Protein AF-A0A9K3I1Z9-F1 (afdb_monomer_lite)

Organism: Helianthus annuus (NCBI:txid4232)

pLDDT: mean 89.55, std 9.49, range [56.97, 97.31]

Radius of gyration: 12.41 Å; chains: 1; bounding box: 34×24×28 Å

Sequence (58 aa):
MSETPHAVLAIDVYNDKIKHLLEPDSIPWNGRIQFHRCKIKNDSRLEGLIKCSDLVFY

Foldseek 3Di:
DDDDPAAEEAEEQDCPVPVVLDDDCPHPCRVRYDYDNDDVVDGPCVVVVVVVDPDDDD

Secondary structure (DSSP, 8-state):
-PPP---EEEEES--TTTGGGTSSTTSTTTTTEEEEE--TTS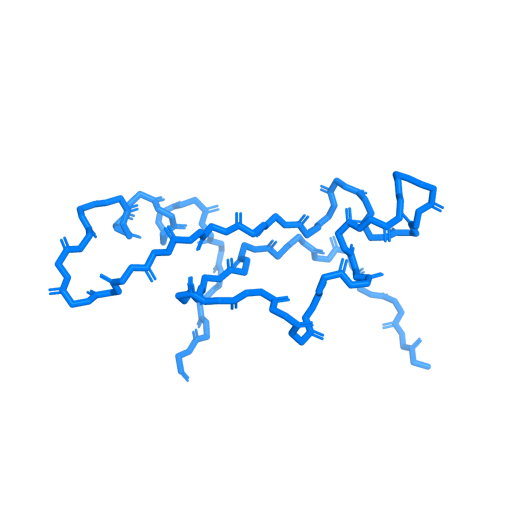-THHHHHHHT-S----

Structure (mmCIF, N/CA/C/O backbone):
data_AF-A0A9K3I1Z9-F1
#
_entry.id   AF-A0A9K3I1Z9-F1
#
loop_
_atom_site.group_PDB
_atom_site.id
_atom_site.type_symbol
_atom_site.label_atom_id
_atom_site.label_alt_id
_atom_site.label_comp_id
_atom_site.label_asym_id
_atom_site.label_entity_id
_atom_site.label_seq_id
_atom_site.pdbx_PDB_ins_code
_atom_site.Cartn_x
_atom_site.Cartn_y
_atom_site.Cartn_z
_atom_site.occupancy
_atom_site.B_iso_or_equiv
_atom_site.auth_seq_id
_atom_site.auth_comp_id
_atom_site.auth_asym_id
_atom_site.auth_atom_id
_atom_site.pdbx_PDB_model_num
ATOM 1 N N . MET A 1 1 ? 23.248 -4.818 1.670 1.00 56.97 1 MET A N 1
ATOM 2 C CA . MET A 1 1 ? 21.930 -4.420 2.208 1.00 56.97 1 MET A CA 1
ATOM 3 C C . MET A 1 1 ? 20.987 -5.566 1.873 1.00 56.97 1 MET A C 1
ATOM 5 O O . MET A 1 1 ? 20.930 -5.912 0.702 1.00 56.97 1 MET A O 1
ATOM 9 N N . SER A 1 2 ? 20.408 -6.266 2.854 1.00 68.50 2 SER A N 1
ATOM 10 C CA . SER A 1 2 ? 19.539 -7.418 2.564 1.00 68.50 2 SER A CA 1
ATOM 11 C C . SER A 1 2 ? 18.229 -6.918 1.968 1.00 68.50 2 SER A C 1
ATOM 13 O O . SER A 1 2 ? 17.539 -6.122 2.608 1.00 68.50 2 SER A O 1
ATOM 15 N N . GLU A 1 3 ? 17.893 -7.359 0.762 1.00 72.62 3 GLU A N 1
ATOM 16 C CA . GLU A 1 3 ? 16.576 -7.094 0.194 1.00 72.62 3 GLU A CA 1
ATOM 17 C C . GLU A 1 3 ? 15.515 -7.750 1.077 1.00 72.62 3 GLU A C 1
ATOM 19 O O . GLU A 1 3 ? 15.631 -8.914 1.462 1.00 72.62 3 GLU A O 1
ATOM 24 N N . THR A 1 4 ? 14.496 -6.983 1.442 1.00 83.31 4 THR A N 1
ATOM 25 C CA . THR A 1 4 ? 13.346 -7.502 2.180 1.00 83.31 4 THR A CA 1
ATOM 26 C C . THR A 1 4 ? 12.201 -7.750 1.202 1.00 83.31 4 THR A C 1
ATOM 28 O O . THR A 1 4 ? 12.186 -7.124 0.141 1.00 83.31 4 THR A O 1
ATOM 31 N N . PRO A 1 5 ? 11.230 -8.622 1.520 1.00 87.50 5 PRO A N 1
ATOM 32 C CA . PRO A 1 5 ? 10.055 -8.866 0.680 1.00 87.50 5 PRO A CA 1
ATOM 33 C C . PRO A 1 5 ? 8.855 -7.947 0.994 1.00 87.50 5 PRO A C 1
ATOM 35 O O . PRO A 1 5 ? 7.774 -8.156 0.455 1.00 87.50 5 PRO A O 1
ATOM 38 N N . HIS A 1 6 ? 9.002 -6.931 1.854 1.00 92.06 6 HIS A N 1
ATOM 39 C CA . HIS A 1 6 ? 7.873 -6.114 2.325 1.00 92.06 6 HIS A CA 1
ATOM 40 C C . HIS A 1 6 ? 7.221 -5.254 1.229 1.00 92.06 6 HIS A C 1
ATOM 42 O O . HIS A 1 6 ? 7.908 -4.719 0.353 1.00 92.06 6 HIS A O 1
ATOM 48 N N . ALA A 1 7 ? 5.902 -5.078 1.320 1.00 93.12 7 ALA A N 1
ATOM 49 C CA . ALA A 1 7 ? 5.162 -4.059 0.581 1.00 93.12 7 ALA A CA 1
ATOM 50 C C . ALA A 1 7 ? 4.984 -2.804 1.453 1.00 93.12 7 ALA A C 1
ATOM 52 O O . ALA A 1 7 ? 4.922 -2.899 2.678 1.00 93.12 7 ALA A O 1
ATOM 53 N N . VAL A 1 8 ? 4.926 -1.628 0.827 1.00 94.81 8 VAL A N 1
ATOM 54 C CA . VAL A 1 8 ? 4.87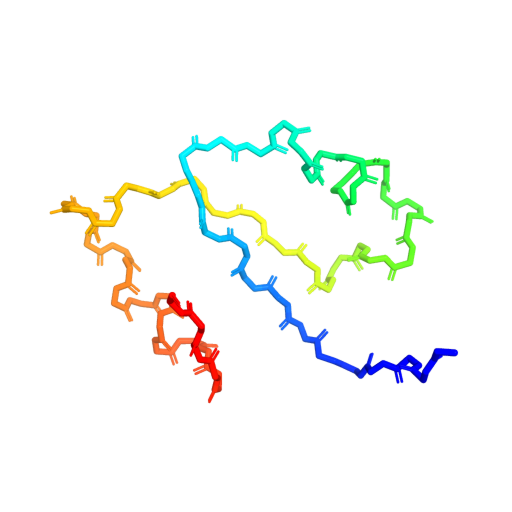7 -0.329 1.506 1.00 94.81 8 VAL A CA 1
ATOM 55 C C . VAL A 1 8 ? 3.684 0.478 1.008 1.00 94.81 8 VAL A C 1
ATOM 57 O O . VAL A 1 8 ? 3.591 0.801 -0.176 1.00 94.81 8 VAL A O 1
ATOM 60 N N . LEU A 1 9 ? 2.814 0.876 1.936 1.00 95.81 9 LEU A N 1
ATOM 61 C CA . LEU A 1 9 ? 1.818 1.923 1.720 1.00 95.81 9 LEU A CA 1
ATOM 62 C C . LEU A 1 9 ? 2.403 3.249 2.222 1.00 95.81 9 LEU A C 1
ATOM 64 O O . LEU A 1 9 ? 2.437 3.514 3.422 1.00 95.81 9 LEU A O 1
ATOM 68 N N . ALA A 1 10 ? 2.912 4.074 1.309 1.00 95.69 10 ALA A N 1
ATOM 69 C CA . ALA A 1 10 ? 3.474 5.380 1.628 1.00 95.69 10 ALA A CA 1
ATOM 70 C C . ALA A 1 10 ? 2.350 6.417 1.771 1.00 95.69 10 ALA A C 1
ATOM 72 O O . ALA A 1 10 ? 1.638 6.707 0.809 1.00 95.69 1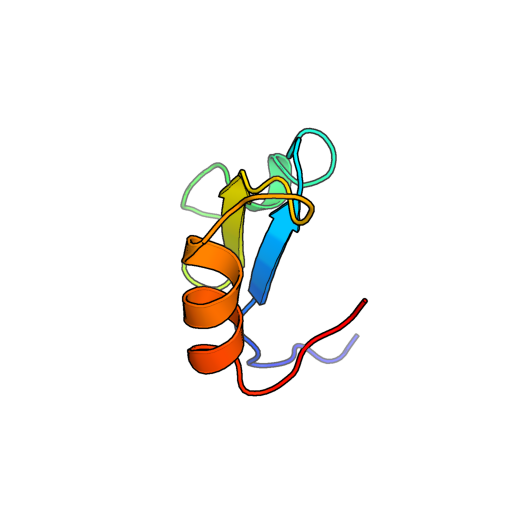0 ALA A O 1
ATOM 73 N N . ILE A 1 11 ? 2.202 6.984 2.969 1.00 96.00 11 ILE A N 1
ATOM 74 C CA . ILE A 1 11 ? 1.138 7.934 3.314 1.00 96.00 11 ILE A CA 1
ATOM 75 C C . ILE A 1 11 ? 1.766 9.299 3.597 1.00 96.00 11 ILE A C 1
ATOM 77 O O . ILE A 1 11 ? 2.471 9.463 4.586 1.00 96.00 11 ILE A O 1
ATOM 81 N N . ASP A 1 12 ? 1.495 10.286 2.744 1.00 95.94 12 ASP A N 1
ATOM 82 C CA . ASP A 1 12 ? 1.912 11.677 2.964 1.00 95.94 12 ASP A CA 1
ATOM 83 C C . ASP A 1 12 ? 0.998 12.639 2.175 1.00 95.94 12 ASP A C 1
ATOM 85 O O . ASP A 1 12 ? 0.162 12.233 1.364 1.00 95.94 12 ASP A O 1
ATOM 89 N N . VAL A 1 13 ? 1.145 13.944 2.390 1.00 96.19 13 VAL A N 1
ATOM 90 C CA . VAL A 1 13 ? 0.470 15.007 1.638 1.00 96.19 13 VAL A CA 1
ATOM 91 C C . VAL A 1 13 ? 1.165 15.265 0.294 1.00 96.19 13 VAL A C 1
ATOM 93 O O . VAL A 1 13 ? 0.515 15.719 -0.652 1.00 96.19 13 VAL A O 1
ATOM 96 N N . TYR A 1 14 ? 2.456 14.952 0.174 1.00 96.75 14 TYR A N 1
ATOM 97 C CA . TYR A 1 14 ? 3.254 15.137 -1.042 1.00 96.75 14 TYR A CA 1
ATOM 98 C C . TYR A 1 14 ? 4.216 13.964 -1.260 1.00 96.75 14 TYR A C 1
ATOM 100 O O . TYR A 1 14 ? 4.691 13.371 -0.299 1.00 96.75 14 TYR A O 1
ATOM 108 N N . ASN A 1 15 ? 4.527 13.637 -2.518 1.00 95.00 15 ASN A N 1
ATOM 109 C CA . ASN A 1 15 ? 5.407 12.518 -2.878 1.00 95.00 15 ASN A CA 1
ATOM 110 C C . ASN A 1 15 ? 6.728 12.947 -3.526 1.00 95.00 15 ASN A C 1
ATOM 112 O O . ASN A 1 15 ? 7.458 12.084 -4.008 1.00 95.00 15 ASN A O 1
ATOM 116 N N . ASP A 1 16 ? 7.068 14.239 -3.545 1.00 95.44 16 ASP A N 1
ATOM 117 C CA . ASP A 1 16 ? 8.202 14.761 -4.325 1.00 95.44 16 ASP A CA 1
ATOM 118 C C . ASP A 1 16 ? 9.521 14.036 -4.017 1.00 95.44 16 ASP A C 1
ATOM 120 O O . ASP A 1 16 ? 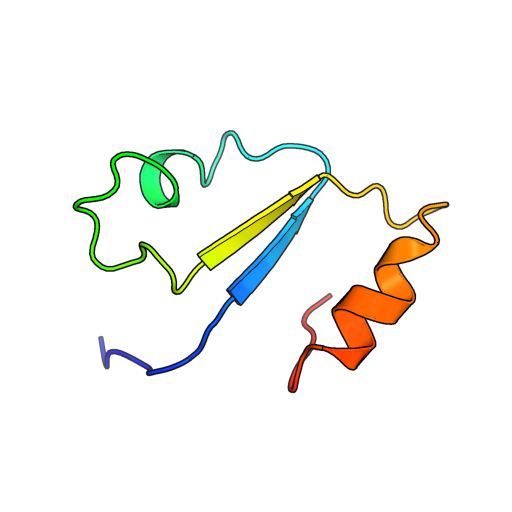10.310 13.742 -4.913 1.00 95.44 16 ASP A O 1
ATOM 124 N N . LYS A 1 17 ? 9.730 13.666 -2.747 1.00 94.56 17 LYS A N 1
ATOM 125 C CA . LYS A 1 17 ? 10.932 12.955 -2.291 1.00 94.56 17 LYS A CA 1
ATOM 126 C C . LYS A 1 17 ? 10.997 11.495 -2.734 1.00 94.56 17 LYS A C 1
ATOM 128 O O . LYS A 1 17 ? 12.094 10.962 -2.838 1.00 94.56 17 LYS A O 1
ATOM 133 N N . ILE A 1 18 ? 9.857 10.853 -2.984 1.00 92.69 18 ILE A N 1
ATOM 134 C CA . ILE A 1 18 ? 9.773 9.426 -3.334 1.00 92.69 18 ILE A CA 1
ATOM 135 C C . ILE A 1 18 ? 9.289 9.192 -4.765 1.00 92.69 18 ILE A C 1
ATOM 137 O O . ILE A 1 18 ? 9.143 8.047 -5.173 1.00 92.69 18 ILE A O 1
ATOM 141 N N . LYS A 1 19 ? 9.052 10.249 -5.551 1.00 91.25 19 LYS A N 1
ATOM 142 C CA . LYS A 1 19 ? 8.516 10.142 -6.915 1.00 91.25 19 LYS A CA 1
ATOM 143 C C . LYS A 1 19 ? 9.348 9.216 -7.809 1.00 91.25 19 LYS A C 1
ATOM 145 O O . LYS A 1 19 ? 8.793 8.422 -8.555 1.00 91.25 19 LYS A O 1
ATOM 150 N N . HIS A 1 20 ? 10.670 9.261 -7.663 1.00 88.12 20 HIS A N 1
ATOM 151 C CA . HIS A 1 20 ? 11.615 8.405 -8.387 1.00 88.12 20 HIS A CA 1
ATOM 152 C C . HIS A 1 20 ? 11.518 6.908 -8.037 1.00 88.12 20 HIS A C 1
ATOM 154 O O . HIS A 1 20 ? 12.142 6.090 -8.702 1.00 88.12 20 HIS A O 1
ATOM 160 N N . LEU A 1 21 ? 10.781 6.544 -6.982 1.00 89.38 21 LEU A N 1
ATOM 161 C CA . LEU A 1 21 ? 10.474 5.156 -6.621 1.00 89.38 21 LEU A CA 1
ATOM 162 C C . LEU A 1 21 ? 9.137 4.686 -7.212 1.00 89.38 21 LEU A C 1
ATOM 164 O O . LEU A 1 21 ? 8.854 3.493 -7.175 1.00 89.38 21 LEU A O 1
ATOM 168 N N . LEU A 1 22 ? 8.319 5.616 -7.716 1.00 88.44 22 LEU A N 1
ATOM 169 C CA . LEU A 1 22 ? 6.982 5.362 -8.259 1.00 88.44 22 LEU A CA 1
ATOM 170 C C . LEU A 1 22 ? 6.974 5.300 -9.794 1.00 88.44 22 LEU A C 1
ATOM 172 O O . LEU A 1 22 ? 6.083 4.687 -10.365 1.00 88.44 22 LEU A O 1
ATOM 176 N N . GLU A 1 23 ? 7.938 5.941 -10.462 1.00 82.62 23 GLU A N 1
ATOM 177 C CA . GLU A 1 23 ? 7.998 6.068 -11.924 1.00 82.62 23 GLU A CA 1
ATOM 178 C C . GLU A 1 23 ? 9.445 5.961 -12.427 1.00 82.62 23 GLU A C 1
ATOM 180 O O . GLU A 1 23 ? 10.317 6.618 -11.844 1.00 82.62 23 GLU A O 1
ATOM 185 N N . PRO A 1 24 ? 9.729 5.244 -13.536 1.00 75.44 24 PRO A N 1
ATOM 186 C CA . PRO A 1 24 ? 8.810 4.491 -14.405 1.00 75.44 24 PRO A CA 1
ATOM 187 C C . PRO A 1 24 ? 8.529 3.047 -13.935 1.00 75.44 24 PRO A C 1
ATOM 189 O O . PRO A 1 24 ? 9.213 2.511 -13.072 1.00 75.44 24 PRO A O 1
ATOM 192 N N . ASP A 1 25 ? 7.564 2.367 -14.561 1.00 65.25 25 ASP A N 1
ATOM 193 C CA . ASP A 1 25 ? 7.118 1.007 -14.195 1.00 65.25 25 ASP A CA 1
ATOM 194 C C . ASP A 1 25 ? 8.211 -0.082 -14.201 1.00 65.25 25 ASP A C 1
ATOM 196 O O . ASP A 1 25 ? 8.008 -1.178 -13.678 1.00 65.25 25 ASP A O 1
ATOM 200 N N . SER A 1 26 ? 9.377 0.193 -14.789 1.00 65.88 26 SER A N 1
ATOM 201 C CA . SER A 1 26 ? 10.511 -0.732 -14.858 1.00 65.88 26 SER A CA 1
ATOM 202 C C . SER A 1 26 ? 11.383 -0.756 -13.595 1.00 65.88 26 SER A C 1
ATOM 204 O O . SER A 1 26 ? 12.432 -1.401 -13.594 1.00 65.88 26 SER A O 1
ATOM 206 N N . ILE A 1 27 ? 11.020 -0.021 -12.540 1.00 73.88 27 ILE A N 1
ATOM 207 C CA . ILE A 1 27 ? 11.798 0.021 -11.296 1.00 73.88 27 ILE A CA 1
ATOM 208 C C . ILE A 1 27 ? 11.504 -1.238 -10.456 1.00 73.88 27 ILE A C 1
ATOM 210 O O . ILE A 1 27 ? 10.343 -1.633 -10.353 1.00 73.88 27 ILE A O 1
ATOM 214 N N . PRO A 1 28 ? 12.501 -1.831 -9.766 1.00 78.75 28 PRO A N 1
ATOM 215 C CA . PRO A 1 28 ? 12.310 -2.993 -8.881 1.00 78.75 28 PRO A CA 1
ATOM 216 C C . PRO A 1 28 ? 11.239 -2.837 -7.786 1.00 78.75 28 PRO A C 1
ATOM 218 O O . PRO A 1 28 ? 10.792 -3.822 -7.201 1.00 78.75 28 PRO A O 1
ATOM 221 N N . TRP A 1 29 ? 10.849 -1.598 -7.484 1.00 80.44 29 TRP A N 1
ATOM 222 C CA . TRP A 1 29 ? 9.845 -1.254 -6.479 1.00 80.44 29 TRP A CA 1
ATOM 223 C C . TRP A 1 29 ? 8.422 -1.201 -7.034 1.00 80.44 29 TRP A C 1
ATOM 225 O O . TRP A 1 29 ? 7.478 -1.097 -6.247 1.00 80.44 29 TRP A O 1
ATOM 235 N N . ASN A 1 30 ? 8.250 -1.290 -8.356 1.00 78.25 30 ASN A N 1
ATOM 236 C CA . ASN A 1 30 ? 6.929 -1.272 -8.961 1.00 78.25 30 ASN A CA 1
ATOM 237 C C . ASN A 1 30 ? 6.075 -2.430 -8.417 1.00 78.25 30 ASN A C 1
ATOM 239 O O . ASN A 1 30 ? 6.544 -3.557 -8.260 1.00 78.25 30 ASN A O 1
ATOM 243 N N . GLY A 1 31 ? 4.833 -2.129 -8.044 1.00 80.50 31 GLY A N 1
ATOM 244 C CA . GLY A 1 31 ? 3.927 -3.063 -7.371 1.00 80.50 31 GLY A CA 1
ATOM 245 C C . GLY A 1 31 ? 4.234 -3.336 -5.890 1.00 80.50 31 GLY A C 1
ATOM 246 O O . GLY A 1 31 ? 3.387 -3.904 -5.204 1.00 80.50 31 GLY A O 1
ATOM 247 N N . ARG A 1 32 ? 5.392 -2.909 -5.364 1.00 89.38 32 ARG A N 1
ATOM 248 C CA . ARG A 1 32 ? 5.766 -3.075 -3.947 1.00 89.38 32 ARG A CA 1
ATOM 249 C C . ARG A 1 32 ? 5.562 -1.819 -3.114 1.00 89.38 32 ARG A C 1
ATOM 251 O O . ARG A 1 32 ? 5.313 -1.941 -1.920 1.00 89.38 32 ARG A O 1
ATOM 258 N N . ILE A 1 33 ? 5.664 -0.637 -3.715 1.00 92.31 33 ILE A N 1
ATOM 259 C CA . ILE A 1 33 ? 5.361 0.638 -3.060 1.00 92.31 33 ILE A CA 1
ATOM 260 C C . ILE A 1 33 ? 4.135 1.285 -3.704 1.00 92.31 33 ILE A C 1
ATOM 262 O O . ILE A 1 33 ? 4.034 1.373 -4.925 1.00 92.31 33 ILE A O 1
ATOM 266 N N . GLN A 1 34 ? 3.199 1.747 -2.878 1.00 93.44 34 GLN A N 1
ATOM 267 C CA . GLN A 1 34 ? 2.013 2.482 -3.313 1.00 93.44 34 GLN A CA 1
ATOM 268 C C . GLN A 1 34 ? 1.919 3.790 -2.539 1.00 93.44 34 GLN A C 1
ATOM 270 O O . GLN A 1 34 ? 2.023 3.797 -1.314 1.00 93.44 34 GLN A O 1
ATOM 275 N N . PHE A 1 35 ? 1.726 4.903 -3.245 1.00 94.88 35 PHE A N 1
ATOM 276 C CA . PHE A 1 35 ? 1.567 6.207 -2.611 1.00 94.88 35 PHE A CA 1
ATOM 277 C C . PHE A 1 35 ? 0.091 6.574 -2.453 1.00 94.88 35 PHE A C 1
ATOM 279 O O . PHE A 1 35 ? -0.654 6.653 -3.430 1.00 94.88 35 PHE A O 1
ATOM 286 N N . HIS A 1 36 ? -0.310 6.882 -1.223 1.00 95.50 36 HIS A N 1
ATOM 287 C CA . HIS A 1 36 ? -1.630 7.393 -0.890 1.00 95.50 36 HIS A CA 1
ATOM 288 C C . HIS A 1 36 ? -1.516 8.827 -0.391 1.00 95.50 36 HIS A C 1
ATOM 290 O O . HIS A 1 36 ? -1.089 9.087 0.735 1.00 95.50 36 HIS A O 1
ATOM 296 N N . ARG A 1 37 ? -1.979 9.770 -1.218 1.00 95.94 37 ARG A N 1
ATOM 297 C CA . ARG A 1 37 ? -2.115 11.161 -0.793 1.00 95.94 37 ARG A CA 1
ATOM 298 C C . ARG A 1 37 ? -3.210 11.270 0.26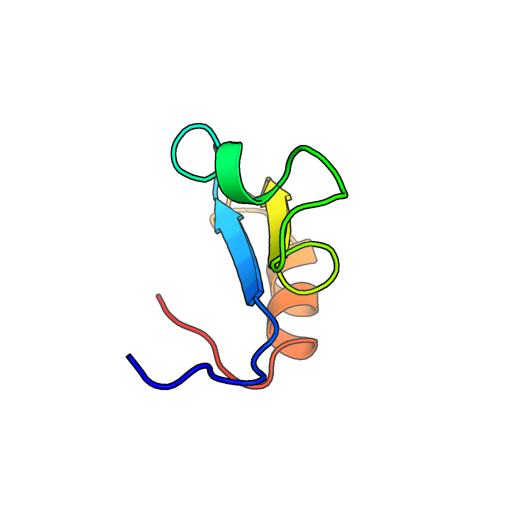4 1.00 95.94 37 ARG A C 1
ATOM 300 O O . ARG A 1 37 ? -4.397 11.147 -0.054 1.00 95.94 37 ARG A O 1
ATOM 307 N N . CYS A 1 38 ? -2.809 11.493 1.507 1.00 95.44 38 CYS A N 1
ATOM 308 C CA . CYS A 1 38 ? -3.699 11.433 2.658 1.00 95.44 38 CYS A CA 1
ATOM 309 C C . CYS A 1 38 ? -3.269 12.452 3.714 1.00 95.44 38 CYS A C 1
ATOM 311 O O . CYS A 1 38 ? -2.096 12.553 4.071 1.00 95.44 38 CYS A O 1
ATOM 313 N N . LYS A 1 39 ? -4.235 13.213 4.234 1.00 94.00 39 LYS A N 1
ATOM 314 C CA . LYS A 1 39 ? -4.010 14.143 5.342 1.00 94.00 39 LYS A CA 1
ATOM 315 C C . LYS A 1 39 ? -4.563 13.521 6.617 1.00 94.00 39 LYS A C 1
ATOM 317 O O . LYS A 1 39 ? -5.750 13.650 6.898 1.00 94.00 39 LYS A O 1
ATOM 322 N N . ILE A 1 40 ? -3.680 12.925 7.418 1.00 93.38 40 ILE A N 1
ATOM 323 C CA . ILE A 1 40 ? -4.041 12.100 8.587 1.00 93.38 40 ILE A CA 1
ATOM 324 C C . ILE A 1 40 ? -4.968 12.779 9.609 1.00 93.38 40 ILE A C 1
ATOM 326 O O . ILE A 1 40 ? -5.648 12.100 10.364 1.00 93.38 40 ILE A O 1
ATOM 330 N N . LYS A 1 41 ? -5.035 14.119 9.626 1.00 94.12 41 LYS A N 1
ATOM 331 C CA . LYS A 1 41 ? -5.898 14.875 10.546 1.00 94.12 41 LYS A CA 1
ATOM 332 C C . LYS A 1 41 ? -7.398 14.663 10.316 1.00 94.12 41 LYS A C 1
ATOM 334 O O . LYS A 1 41 ? -8.154 14.881 11.252 1.00 94.12 41 LYS A O 1
ATOM 339 N N . ASN A 1 42 ? -7.839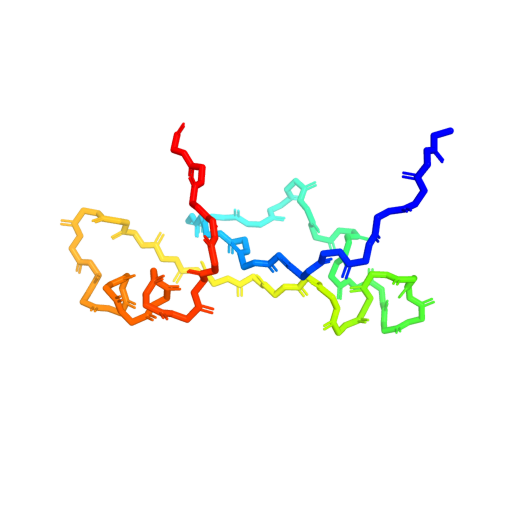 14.356 9.093 1.00 92.12 42 ASN A N 1
ATOM 340 C CA . ASN A 1 42 ? -9.273 14.284 8.780 1.00 92.12 42 ASN A CA 1
ATOM 341 C C . ASN A 1 42 ? -9.584 13.412 7.551 1.00 92.12 42 ASN A C 1
ATOM 343 O O . ASN A 1 42 ? -10.452 13.755 6.750 1.00 92.12 42 ASN A O 1
ATOM 347 N N . ASP A 1 43 ? -8.834 12.331 7.346 1.00 94.81 43 ASP A N 1
ATOM 348 C CA . ASP A 1 43 ? -9.052 11.425 6.215 1.00 94.81 43 ASP A CA 1
ATOM 349 C C . ASP A 1 43 ? -9.571 10.078 6.723 1.00 94.81 43 ASP A C 1
ATOM 351 O O . ASP A 1 43 ? -8.842 9.308 7.350 1.00 94.81 43 ASP A O 1
ATOM 355 N N . SER A 1 44 ? -10.847 9.797 6.455 1.00 94.94 44 SER A N 1
ATOM 356 C CA . SER A 1 44 ? -11.523 8.573 6.901 1.00 94.94 44 SER A CA 1
ATOM 357 C C . SER A 1 44 ? -10.933 7.300 6.293 1.00 94.94 44 SER A C 1
ATOM 359 O O . SER A 1 44 ? -11.109 6.216 6.844 1.00 94.94 44 SER A O 1
ATOM 361 N N . ARG A 1 45 ? -10.192 7.404 5.183 1.00 95.88 45 ARG A N 1
ATOM 362 C CA . ARG A 1 45 ? -9.548 6.251 4.539 1.00 95.88 45 ARG A CA 1
ATOM 363 C C . ARG A 1 45 ? -8.359 5.726 5.342 1.00 95.88 45 ARG A C 1
ATOM 365 O O . ARG A 1 45 ? -7.964 4.582 5.131 1.00 95.88 45 ARG A O 1
ATOM 372 N N . LEU A 1 46 ? -7.800 6.528 6.257 1.00 95.69 46 LEU A N 1
ATOM 373 C CA . LEU A 1 46 ? -6.629 6.155 7.055 1.00 95.69 46 LEU A CA 1
ATOM 374 C C . LEU A 1 46 ? -6.863 4.866 7.850 1.00 95.69 46 LEU A C 1
ATOM 376 O O . LEU A 1 46 ? -5.993 4.001 7.877 1.00 95.69 46 LEU A O 1
ATOM 380 N N . GLU A 1 47 ? -8.046 4.708 8.443 1.00 95.94 47 GLU A N 1
ATOM 381 C CA . GLU A 1 47 ? -8.385 3.499 9.197 1.00 95.94 47 GLU A CA 1
ATOM 382 C C . GLU A 1 47 ? -8.357 2.249 8.303 1.00 95.94 47 GLU A C 1
ATOM 384 O O . GLU A 1 47 ? -7.840 1.208 8.706 1.00 95.94 47 GLU A O 1
ATOM 389 N N . GLY A 1 48 ? -8.860 2.357 7.070 1.00 96.81 48 GLY A N 1
ATOM 390 C CA . GLY A 1 48 ? -8.798 1.275 6.087 1.00 96.81 48 GLY A CA 1
ATOM 391 C C . GLY A 1 48 ? -7.360 0.915 5.715 1.00 96.81 48 GLY A C 1
ATOM 392 O O . GLY A 1 48 ? -7.006 -0.258 5.722 1.00 96.81 48 GLY A O 1
ATOM 393 N N . LEU A 1 49 ? -6.510 1.918 5.471 1.00 96.38 49 LEU A N 1
ATOM 394 C CA . LEU A 1 49 ? -5.094 1.710 5.143 1.00 96.38 49 LEU A CA 1
ATOM 395 C C . LEU A 1 49 ? -4.325 1.028 6.285 1.00 96.38 49 LEU A C 1
ATOM 397 O O . LEU A 1 49 ? -3.516 0.137 6.032 1.00 96.38 49 LEU A O 1
ATOM 401 N N . ILE A 1 50 ? -4.617 1.399 7.535 1.00 96.12 50 ILE A N 1
ATOM 402 C CA . ILE A 1 50 ? -4.045 0.748 8.721 1.00 96.12 50 ILE A CA 1
ATOM 403 C C . ILE A 1 50 ? -4.502 -0.712 8.801 1.00 96.12 50 ILE A C 1
ATOM 405 O O . ILE A 1 50 ? -3.673 -1.591 8.994 1.00 96.12 50 ILE A O 1
ATOM 409 N N . LYS A 1 51 ? -5.794 -0.994 8.591 1.00 97.25 51 LYS A N 1
ATOM 410 C CA . LYS A 1 51 ? -6.329 -2.369 8.603 1.00 97.25 51 LYS A CA 1
ATOM 411 C C . LYS A 1 51 ? -5.780 -3.253 7.480 1.00 97.25 51 LYS A C 1
ATOM 413 O O . LYS A 1 51 ? -5.781 -4.469 7.625 1.00 97.25 51 LYS A O 1
ATOM 418 N N . CYS A 1 52 ? -5.333 -2.661 6.375 1.00 95.69 52 CYS A N 1
ATOM 419 C CA . CYS A 1 52 ? -4.673 -3.375 5.283 1.00 95.69 52 CYS A CA 1
ATOM 420 C C . CYS A 1 52 ? -3.168 -3.598 5.512 1.00 95.69 52 CYS A C 1
ATOM 422 O O . CYS A 1 52 ? -2.533 -4.222 4.665 1.00 95.69 52 CYS A O 1
ATOM 424 N N . SER A 1 53 ? -2.592 -3.077 6.600 1.00 96.56 53 SER A N 1
ATOM 425 C CA . SER A 1 53 ? -1.155 -3.137 6.877 1.00 96.56 53 SER A CA 1
ATOM 426 C C . SER A 1 53 ? -0.854 -4.058 8.056 1.00 96.56 53 SER A C 1
ATOM 428 O O . SER A 1 53 ? -1.490 -3.960 9.102 1.00 96.56 53 SER A O 1
ATOM 430 N N . ASP A 1 54 ? 0.176 -4.896 7.926 1.00 97.31 54 ASP A N 1
ATOM 431 C CA . ASP A 1 54 ? 0.649 -5.745 9.030 1.00 97.31 54 ASP A CA 1
ATOM 432 C C . ASP A 1 54 ? 1.453 -4.958 10.083 1.00 97.31 54 ASP A C 1
ATOM 434 O O . ASP A 1 54 ? 1.533 -5.354 11.246 1.00 97.31 54 ASP A O 1
ATOM 438 N N . LEU A 1 55 ? 2.073 -3.843 9.679 1.00 96.94 55 LEU A N 1
ATOM 439 C CA . LEU A 1 55 ? 2.910 -2.991 10.524 1.00 96.94 55 LEU A CA 1
ATOM 440 C C . LEU A 1 55 ? 2.766 -1.519 10.122 1.00 96.94 55 LEU A C 1
ATOM 442 O O . LEU A 1 55 ? 2.737 -1.192 8.937 1.00 96.94 55 LEU A O 1
ATOM 446 N N . VAL A 1 56 ? 2.724 -0.630 11.118 1.00 96.62 56 VAL A N 1
ATOM 447 C CA . VAL A 1 56 ? 2.583 0.822 10.935 1.00 96.62 56 VAL A CA 1
ATOM 448 C C . VAL A 1 56 ? 3.749 1.552 11.603 1.00 96.62 56 VAL A C 1
ATOM 450 O O . VAL A 1 56 ? 4.074 1.274 12.756 1.00 96.62 56 VAL A O 1
ATOM 453 N N . PHE A 1 57 ? 4.338 2.515 10.889 1.00 93.62 57 PHE A N 1
ATOM 454 C CA . PHE A 1 57 ? 5.334 3.458 11.407 1.00 93.62 57 PHE A CA 1
ATOM 455 C C . PHE A 1 57 ? 4.727 4.865 11.468 1.00 93.62 57 PHE A C 1
ATOM 457 O O . PHE A 1 57 ? 4.010 5.256 10.544 1.00 93.62 57 PHE A O 1
ATOM 464 N N . TYR A 1 58 ? 5.008 5.608 12.540 1.00 81.81 58 TYR A N 1
ATOM 465 C CA . TYR A 1 58 ? 4.534 6.977 12.773 1.00 81.81 58 TYR A CA 1
ATOM 466 C C . TYR A 1 58 ? 5.681 7.913 13.153 1.00 81.81 58 TYR A C 1
ATOM 468 O O . TYR A 1 58 ? 6.703 7.414 13.678 1.00 81.81 58 TYR A O 1
#